Protein AF-A0A1X7T8E8-F1 (afdb_monomer_lite)

Radius of gyration: 12.52 Å; chains: 1; bounding box: 33×20×33 Å

Organism: Amphimedon queenslandica (NCBI:txid400682)

Foldseek 3Di:
DDDDDDPPPAPPDPDPVADFPPWDWDWDDDPPFAIKIKTAWGAGPVRDIDGDIDIDGPPDD

Structure (mmCIF, N/CA/C/O backbone):
data_AF-A0A1X7T8E8-F1
#
_entry.id   AF-A0A1X7T8E8-F1
#
loop_
_atom_site.group_PDB
_atom_site.id
_atom_site.type_symbol
_atom_site.label_atom_id
_atom_site.label_alt_id
_atom_site.label_comp_id
_atom_site.label_asym_id
_atom_site.label_entity_id
_atom_site.label_seq_id
_atom_site.pdbx_PDB_ins_code
_atom_site.Cartn_x
_atom_site.Cartn_y
_atom_site.Cartn_z
_atom_site.occupancy
_atom_site.B_iso_or_equiv
_atom_site.auth_seq_id
_atom_site.auth_comp_id
_atom_site.auth_asym_id
_atom_site.auth_atom_id
_atom_site.pdbx_PDB_model_num
ATOM 1 N N . ASN A 1 1 ? -18.143 3.779 -9.132 1.00 46.75 1 ASN A N 1
ATOM 2 C CA . ASN A 1 1 ? -17.470 4.976 -9.670 1.00 46.75 1 ASN A CA 1
ATOM 3 C C . ASN A 1 1 ? -16.108 5.078 -9.033 1.00 46.75 1 ASN A C 1
ATOM 5 O O . ASN A 1 1 ? -16.028 5.434 -7.869 1.00 46.75 1 ASN A O 1
ATOM 9 N N . TRP A 1 2 ? -15.076 4.658 -9.759 1.00 45.62 2 TRP A N 1
ATOM 10 C CA . TRP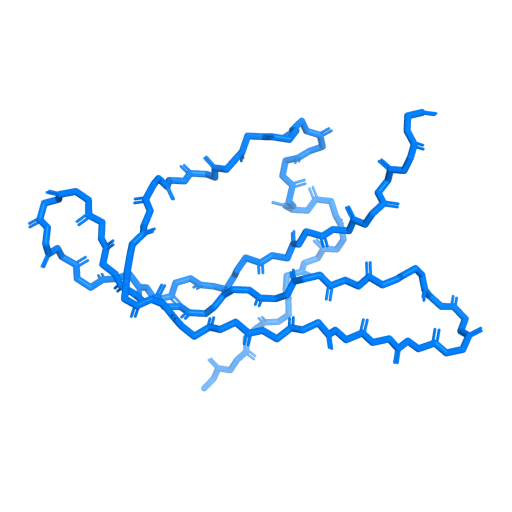 A 1 2 ? -13.686 4.863 -9.364 1.00 45.62 2 TRP A CA 1
ATOM 11 C C . TRP A 1 2 ? -13.196 6.119 -10.077 1.00 45.62 2 TRP A C 1
ATOM 13 O O . TRP A 1 2 ? -13.394 6.235 -11.285 1.00 45.62 2 TRP A O 1
ATOM 23 N N . GLU A 1 3 ? -12.592 7.047 -9.345 1.00 61.38 3 GLU A N 1
ATOM 24 C CA . GLU A 1 3 ? -11.927 8.213 -9.926 1.00 61.38 3 GLU A CA 1
ATOM 25 C C . GLU A 1 3 ? -10.415 8.037 -9.814 1.00 61.38 3 GLU A C 1
ATOM 27 O O . GLU A 1 3 ? -9.895 7.604 -8.786 1.00 61.38 3 GLU A O 1
ATOM 32 N N . ILE A 1 4 ? -9.712 8.354 -10.899 1.00 54.97 4 ILE A N 1
ATOM 33 C CA . ILE A 1 4 ? -8.252 8.361 -10.949 1.00 54.97 4 ILE A CA 1
ATOM 34 C C . ILE A 1 4 ? -7.790 9.710 -10.401 1.00 54.97 4 ILE A C 1
ATOM 36 O O . ILE A 1 4 ? -8.131 10.760 -10.952 1.00 54.97 4 ILE A O 1
ATOM 40 N N . LEU A 1 5 ? -7.011 9.689 -9.321 1.00 49.28 5 LEU A N 1
ATOM 41 C CA . LEU A 1 5 ? -6.388 10.898 -8.794 1.00 49.28 5 LEU A CA 1
ATOM 42 C C . LEU A 1 5 ? -5.320 11.397 -9.771 1.00 49.28 5 LEU A C 1
ATOM 44 O O . LEU A 1 5 ? -4.544 10.617 -10.325 1.00 49.28 5 LEU A O 1
ATOM 48 N N . LYS A 1 6 ? -5.289 12.713 -9.995 1.00 52.72 6 LYS A N 1
ATOM 49 C CA . LYS A 1 6 ? -4.298 13.334 -10.877 1.00 52.72 6 LYS A CA 1
ATOM 50 C C . LYS A 1 6 ? -2.893 13.196 -10.270 1.00 52.72 6 LYS A C 1
ATOM 52 O O . LYS A 1 6 ? -2.751 13.369 -9.057 1.00 52.72 6 LYS A O 1
ATOM 57 N N . PRO A 1 7 ? -1.856 12.952 -11.089 1.00 44.72 7 PRO A N 1
ATOM 58 C CA . PRO A 1 7 ? -0.467 13.004 -10.639 1.00 44.72 7 PRO A CA 1
ATOM 59 C C . PRO A 1 7 ? -0.182 14.338 -9.926 1.00 44.72 7 PRO A C 1
ATOM 61 O O . PRO A 1 7 ? -0.522 15.397 -10.455 1.00 44.72 7 PRO A O 1
ATOM 64 N N . GLY A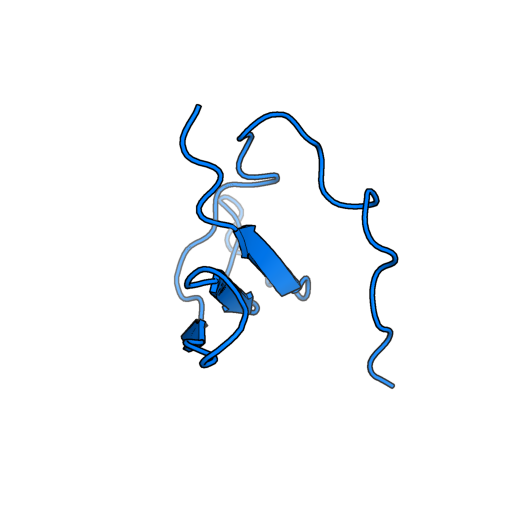 1 8 ? 0.371 14.286 -8.710 1.00 50.69 8 GLY A N 1
ATOM 65 C CA . GLY A 1 8 ? 0.602 15.460 -7.850 1.00 50.69 8 GLY A CA 1
ATOM 66 C C . GLY A 1 8 ? -0.523 15.803 -6.860 1.00 50.69 8 GLY A C 1
ATOM 67 O O . GLY A 1 8 ? -0.360 16.716 -6.057 1.00 50.69 8 GLY A O 1
ATOM 68 N N . ALA A 1 9 ? -1.648 15.075 -6.866 1.00 55.69 9 ALA A N 1
ATOM 69 C CA . ALA A 1 9 ? -2.651 15.148 -5.791 1.00 55.69 9 ALA A CA 1
ATOM 70 C C . ALA A 1 9 ? -2.220 14.394 -4.516 1.00 55.69 9 ALA A C 1
ATOM 72 O O . ALA A 1 9 ? -2.848 14.529 -3.467 1.00 55.69 9 ALA A O 1
ATOM 73 N N . ILE A 1 10 ? -1.163 13.589 -4.619 1.00 55.62 10 ILE A N 1
ATOM 74 C CA . ILE A 1 10 ? -0.531 12.901 -3.497 1.00 55.62 10 ILE A CA 1
ATOM 75 C C . ILE A 1 10 ? 0.521 13.865 -2.937 1.00 55.62 10 ILE A C 1
ATOM 77 O O . ILE A 1 10 ? 1.323 14.372 -3.726 1.00 55.62 10 ILE A O 1
ATOM 81 N N . PRO A 1 11 ? 0.516 14.175 -1.628 1.00 49.91 11 PRO A N 1
ATOM 82 C CA . PRO A 1 11 ? 1.504 15.077 -1.056 1.00 49.91 11 PRO A CA 1
ATOM 83 C C . PRO A 1 11 ? 2.911 14.549 -1.354 1.00 49.91 11 PRO A C 1
ATOM 85 O O . PRO A 1 11 ? 3.238 13.422 -1.001 1.00 49.91 11 PRO A O 1
ATOM 88 N N . ASN A 1 12 ? 3.731 15.385 -1.996 1.00 51.31 12 ASN A N 1
ATOM 89 C CA . ASN A 1 12 ? 5.140 15.136 -2.348 1.00 51.31 12 ASN A CA 1
ATOM 90 C C . ASN A 1 12 ? 6.068 14.970 -1.129 1.00 51.31 12 ASN A C 1
ATOM 92 O O . ASN A 1 12 ? 7.279 14.834 -1.266 1.00 51.31 12 ASN A O 1
ATOM 96 N N . GLU A 1 13 ? 5.514 15.012 0.074 1.00 49.31 13 GLU A N 1
ATOM 97 C CA . GLU A 1 13 ? 6.221 14.762 1.315 1.00 49.31 13 GLU A CA 1
ATOM 98 C C . GLU A 1 13 ? 5.635 13.471 1.863 1.00 49.31 13 GLU A C 1
ATOM 100 O O . GLU A 1 13 ? 4.416 13.404 2.000 1.00 49.31 13 GLU A O 1
ATOM 105 N N . GLY A 1 14 ? 6.479 12.466 2.129 1.00 51.16 14 GLY A N 1
ATOM 106 C CA . GLY A 1 14 ? 6.160 11.103 2.594 1.00 51.16 14 GLY A CA 1
ATOM 107 C C . GLY A 1 14 ? 5.394 11.001 3.922 1.00 51.16 14 GLY A C 1
ATOM 108 O O . GLY A 1 14 ? 5.733 10.219 4.807 1.00 51.16 14 GLY A O 1
ATOM 109 N N . LEU A 1 15 ? 4.342 11.787 4.064 1.00 53.34 15 LEU A N 1
ATOM 110 C CA . LEU A 1 15 ? 3.376 11.811 5.129 1.0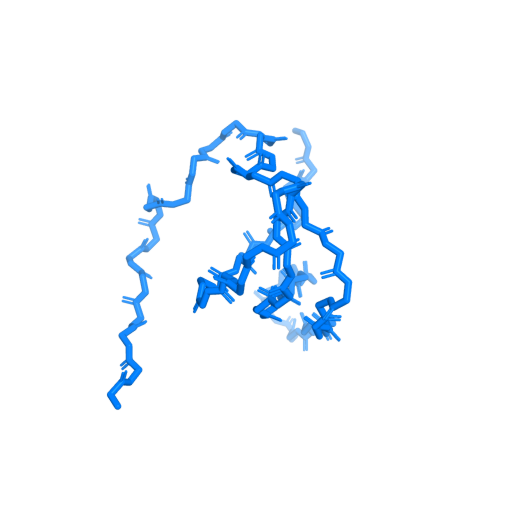0 53.34 15 LEU A CA 1
ATOM 111 C C . LEU A 1 15 ? 2.263 10.868 4.715 1.00 53.34 15 LEU A C 1
ATOM 113 O O . LEU A 1 15 ? 1.367 11.212 3.948 1.00 53.34 15 LEU A O 1
ATOM 117 N N . TRP A 1 16 ? 2.340 9.657 5.254 1.00 66.94 16 TRP A N 1
ATOM 118 C CA . TRP A 1 16 ? 1.185 8.791 5.434 1.00 66.94 16 TRP A CA 1
ATOM 119 C C . TRP A 1 16 ? -0.027 9.648 5.851 1.00 66.94 16 TRP A C 1
ATOM 121 O O . TRP A 1 16 ? -0.043 10.132 6.985 1.00 66.94 16 TRP A O 1
ATOM 131 N N . PRO A 1 17 ? -1.028 9.873 4.971 1.00 65.56 17 PRO A N 1
ATOM 132 C CA . PRO A 1 17 ? -2.026 10.921 5.204 1.00 65.56 17 PRO A CA 1
ATOM 133 C C . PRO A 1 17 ? -2.845 10.684 6.472 1.00 65.56 17 PRO A C 1
ATOM 135 O O . PRO A 1 17 ? -3.339 11.622 7.092 1.00 65.56 17 PRO A O 1
ATOM 138 N N . MET A 1 18 ? -2.987 9.414 6.867 1.00 72.81 18 MET A N 1
ATOM 139 C CA . MET A 1 18 ? -3.618 9.016 8.115 1.00 72.81 18 MET A CA 1
ATOM 140 C C . MET A 1 18 ? -3.229 7.581 8.474 1.00 72.81 18 MET A C 1
ATOM 142 O O . MET A 1 18 ? -3.307 6.688 7.624 1.00 72.81 18 MET A O 1
ATOM 146 N N . GLU A 1 19 ? -2.856 7.349 9.735 1.00 79.44 19 GLU A N 1
ATOM 147 C CA . GLU A 1 19 ? -2.639 6.000 10.266 1.00 79.44 19 GLU A CA 1
ATOM 148 C C . GLU A 1 19 ? -3.886 5.128 10.068 1.00 79.44 19 GLU A C 1
ATOM 150 O O . GLU A 1 19 ? -5.003 5.527 10.424 1.00 79.44 19 GLU A O 1
ATOM 155 N N . ARG A 1 20 ? -3.681 3.927 9.517 1.00 89.62 20 ARG A N 1
ATOM 156 C CA . ARG A 1 20 ? -4.736 2.945 9.253 1.00 89.62 20 ARG A CA 1
ATOM 157 C C . ARG A 1 20 ? -4.255 1.511 9.463 1.00 89.62 20 ARG A C 1
ATOM 159 O O . ARG A 1 20 ? -3.080 1.216 9.264 1.00 89.62 20 ARG A O 1
ATOM 166 N N . TYR A 1 21 ? -5.178 0.623 9.812 1.00 91.69 21 TYR A N 1
ATOM 167 C CA . TYR A 1 21 ? -4.965 -0.821 9.978 1.00 91.69 21 TYR A CA 1
ATOM 168 C C . TYR A 1 21 ? -6.086 -1.617 9.289 1.00 91.69 21 TYR A C 1
ATOM 170 O O . TYR A 1 21 ? -7.012 -1.016 8.746 1.00 91.69 21 TYR A O 1
ATOM 178 N N . ASP A 1 22 ? -5.980 -2.949 9.259 1.00 95.44 22 ASP A N 1
ATOM 179 C CA . ASP A 1 22 ? -6.920 -3.854 8.567 1.00 95.44 22 ASP A CA 1
ATOM 180 C C . ASP A 1 22 ? -7.168 -3.484 7.089 1.00 95.44 22 ASP A C 1
ATOM 182 O O . ASP A 1 22 ? -8.268 -3.651 6.563 1.00 95.44 22 ASP A O 1
ATOM 186 N N . HIS A 1 23 ? -6.159 -2.925 6.417 1.00 93.94 23 HIS A N 1
ATOM 187 C CA . HIS A 1 23 ? -6.242 -2.513 5.018 1.00 93.94 23 HIS A CA 1
ATOM 188 C C . HIS A 1 23 ? -5.835 -3.649 4.071 1.00 93.94 23 HIS A C 1
ATOM 190 O O . HIS A 1 23 ? -5.080 -4.547 4.446 1.00 93.94 23 HIS A O 1
ATOM 196 N N . ALA A 1 24 ? -6.289 -3.573 2.820 1.00 94.62 24 ALA A N 1
ATOM 197 C CA . ALA A 1 24 ? -5.745 -4.389 1.740 1.00 94.62 24 ALA A CA 1
ATOM 198 C C . ALA A 1 24 ? -4.569 -3.651 1.091 1.00 94.62 24 ALA A C 1
ATOM 200 O O . ALA A 1 24 ? -4.625 -2.432 0.913 1.00 94.62 24 ALA A O 1
ATOM 201 N N . SER A 1 25 ? -3.514 -4.370 0.719 1.00 92.31 25 SER A N 1
ATOM 202 C CA . SER A 1 25 ? -2.380 -3.780 0.012 1.00 92.31 25 SER A CA 1
ATOM 203 C C . SER A 1 25 ? -1.840 -4.691 -1.081 1.00 92.31 25 SER A C 1
ATOM 205 O O . SER A 1 25 ? -1.974 -5.915 -1.026 1.00 92.31 25 SER A O 1
ATOM 207 N N . ALA A 1 26 ? -1.252 -4.067 -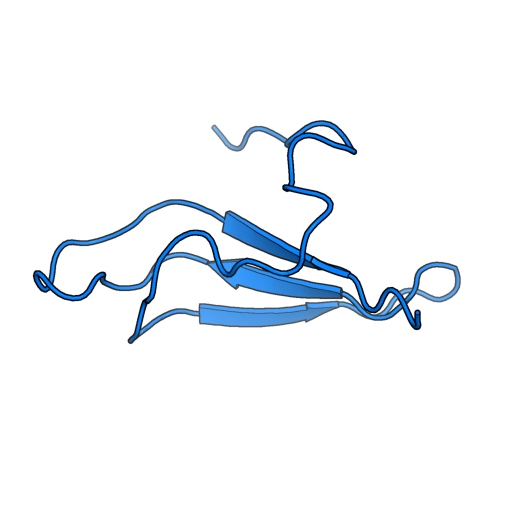2.097 1.00 92.25 26 ALA A N 1
ATOM 208 C CA . ALA A 1 26 ? -0.580 -4.747 -3.193 1.00 92.25 26 ALA A CA 1
ATOM 209 C C . ALA A 1 26 ? 0.601 -3.910 -3.687 1.00 92.25 26 ALA A C 1
ATOM 211 O O . ALA A 1 26 ? 0.522 -2.684 -3.742 1.00 92.25 26 ALA A O 1
ATOM 212 N N . ILE A 1 27 ? 1.679 -4.584 -4.080 1.00 90.25 27 ILE A N 1
ATOM 213 C CA . ILE A 1 27 ? 2.776 -3.961 -4.819 1.00 90.25 27 ILE A CA 1
ATOM 214 C C . ILE A 1 27 ? 2.530 -4.225 -6.298 1.00 90.25 27 ILE A C 1
ATOM 216 O O . ILE A 1 27 ? 2.370 -5.377 -6.708 1.00 90.25 27 ILE A O 1
ATOM 220 N N . ILE A 1 28 ? 2.496 -3.158 -7.087 1.00 87.88 28 ILE A N 1
ATOM 221 C CA . ILE A 1 28 ? 2.360 -3.224 -8.537 1.00 87.88 28 ILE A CA 1
ATOM 222 C C . ILE A 1 28 ? 3.722 -2.907 -9.143 1.00 87.88 28 ILE A C 1
ATOM 224 O O . ILE A 1 28 ? 4.248 -1.807 -8.978 1.00 87.88 28 ILE A O 1
ATOM 228 N N . ASN A 1 29 ? 4.273 -3.892 -9.848 1.00 85.31 29 ASN A N 1
ATOM 229 C CA . ASN A 1 29 ? 5.506 -3.761 -10.612 1.00 85.31 29 ASN A CA 1
ATOM 230 C C . ASN A 1 29 ? 5.141 -3.688 -12.095 1.00 85.31 29 ASN A C 1
ATOM 232 O O . ASN A 1 29 ? 4.400 -4.541 -12.585 1.00 85.31 29 ASN A O 1
ATOM 236 N N . GLY A 1 30 ? 5.655 -2.683 -12.798 1.00 81.50 30 GLY A N 1
ATOM 237 C CA . GLY A 1 30 ? 5.532 -2.565 -14.247 1.00 81.50 30 GLY A CA 1
ATOM 238 C C . GLY A 1 30 ? 6.905 -2.353 -14.871 1.00 81.50 30 GLY A C 1
ATOM 239 O O . GLY A 1 30 ? 7.756 -1.705 -14.272 1.00 81.50 30 GLY A O 1
ATOM 240 N N . ASP A 1 31 ? 7.119 -2.862 -16.082 1.00 75.81 31 ASP A N 1
ATOM 241 C CA . ASP A 1 31 ? 8.433 -2.842 -16.749 1.00 75.81 31 ASP A CA 1
ATOM 242 C C . ASP A 1 31 ? 9.001 -1.429 -16.995 1.00 75.81 31 ASP A C 1
ATOM 244 O O . ASP A 1 31 ? 10.187 -1.271 -17.268 1.00 75.81 31 ASP A O 1
ATOM 248 N N . SER A 1 32 ? 8.171 -0.384 -16.927 1.00 70.44 32 SER A N 1
ATOM 249 C CA . SER A 1 32 ? 8.560 1.013 -17.191 1.00 70.44 32 SER A CA 1
ATOM 250 C C . SER A 1 32 ? 8.230 1.971 -16.044 1.00 70.44 32 SER A C 1
ATOM 252 O O . SER A 1 32 ? 8.320 3.186 -16.214 1.00 70.44 32 SER A O 1
ATOM 254 N N . THR A 1 33 ? 7.832 1.447 -14.885 1.00 72.31 33 THR A N 1
ATOM 255 C CA . THR A 1 33 ? 7.467 2.247 -13.710 1.00 72.31 33 THR A CA 1
ATOM 256 C C . THR A 1 33 ? 8.098 1.650 -12.469 1.00 72.31 33 THR A C 1
ATOM 258 O O . THR A 1 33 ? 8.072 0.433 -12.287 1.00 72.31 33 THR A O 1
ATOM 261 N N . SER A 1 34 ? 8.606 2.497 -11.580 1.00 81.56 34 SER A N 1
ATOM 262 C CA . SER A 1 34 ? 9.071 2.040 -10.276 1.00 81.56 34 SER A CA 1
ATOM 263 C C . SER A 1 34 ? 7.968 1.264 -9.536 1.00 81.56 34 SER A C 1
ATOM 265 O O . SER A 1 34 ? 6.788 1.622 -9.659 1.00 81.56 34 SER A O 1
ATOM 267 N N . PRO A 1 35 ? 8.323 0.212 -8.772 1.00 85.50 35 PRO A N 1
ATOM 268 C CA . PRO A 1 35 ? 7.387 -0.479 -7.896 1.00 85.50 35 PRO A CA 1
ATOM 269 C C . PRO A 1 35 ? 6.547 0.508 -7.095 1.00 85.50 35 PRO A C 1
ATOM 271 O O . PRO A 1 35 ? 7.074 1.439 -6.482 1.00 85.50 35 PRO A O 1
ATOM 274 N N . THR A 1 36 ? 5.236 0.307 -7.112 1.00 86.69 36 THR A N 1
ATOM 275 C CA . THR A 1 36 ? 4.298 1.195 -6.430 1.00 86.69 36 THR A CA 1
ATOM 276 C C . THR A 1 36 ? 3.463 0.393 -5.444 1.00 86.69 36 THR A C 1
ATOM 278 O O . THR A 1 36 ? 2.858 -0.618 -5.808 1.00 86.69 36 THR A O 1
ATOM 281 N N . LEU A 1 37 ? 3.427 0.830 -4.187 1.00 86.94 37 LEU A N 1
ATOM 282 C CA . LEU A 1 37 ? 2.569 0.244 -3.163 1.00 86.94 37 LEU A CA 1
ATOM 283 C C . LEU A 1 37 ? 1.198 0.920 -3.206 1.00 86.94 37 LEU A C 1
ATOM 285 O O . LEU A 1 37 ? 1.078 2.131 -3.026 1.00 86.94 37 LEU A O 1
ATOM 289 N N . VAL A 1 38 ? 0.160 0.114 -3.392 1.00 87.88 38 VAL A N 1
ATOM 290 C CA . VAL A 1 38 ? -1.238 0.527 -3.295 1.00 87.88 38 VAL A CA 1
ATOM 291 C C . VAL A 1 38 ? -1.792 0.050 -1.957 1.00 87.88 38 VAL A C 1
ATOM 293 O O . VAL A 1 38 ? -1.662 -1.129 -1.619 1.00 87.88 38 VAL A O 1
ATOM 296 N N . VAL A 1 39 ? -2.437 0.943 -1.209 1.00 90.81 39 VAL A N 1
ATOM 297 C CA . VAL A 1 39 ? -3.152 0.629 0.036 1.00 90.81 39 VAL A CA 1
ATOM 298 C C . VAL A 1 39 ? -4.611 1.051 -0.103 1.00 90.81 39 VAL A C 1
ATOM 300 O O . VAL A 1 39 ? -4.897 2.217 -0.366 1.00 90.81 39 VAL A O 1
ATOM 303 N N . ILE A 1 40 ? -5.541 0.114 0.088 1.00 92.50 40 ILE A N 1
ATOM 304 C CA . ILE A 1 40 ? -6.980 0.332 -0.090 1.00 92.50 40 ILE A CA 1
ATOM 305 C C . ILE A 1 40 ? -7.715 0.054 1.218 1.00 92.50 40 ILE A C 1
ATOM 307 O O . ILE A 1 40 ? -7.617 -1.032 1.798 1.00 92.50 40 ILE A O 1
ATOM 311 N N . GLY A 1 41 ? -8.517 1.032 1.636 1.00 91.69 41 GLY A N 1
ATOM 312 C CA . GLY A 1 41 ? -9.448 0.886 2.747 1.00 91.69 41 GLY A CA 1
ATOM 313 C C . GLY A 1 41 ? -8.772 0.694 4.107 1.00 91.69 41 GLY A C 1
ATOM 314 O O . GLY A 1 41 ? -7.704 1.249 4.371 1.00 91.69 41 GLY A O 1
ATOM 315 N N . GLY A 1 42 ? -9.428 -0.075 4.979 1.00 93.94 42 GLY A N 1
ATOM 316 C CA . GLY A 1 42 ? -9.024 -0.315 6.364 1.00 93.94 42 GLY A CA 1
ATOM 317 C C . GLY A 1 42 ? -9.799 0.534 7.367 1.00 93.94 42 GLY A C 1
ATOM 318 O O . GLY A 1 42 ? -10.917 0.990 7.104 1.00 93.94 42 GLY A O 1
ATOM 319 N N . LYS A 1 43 ? -9.205 0.741 8.541 1.00 94.69 43 LYS A N 1
ATOM 320 C CA . LYS A 1 43 ? -9.769 1.550 9.623 1.00 94.69 43 LYS A CA 1
ATOM 321 C C . LYS A 1 43 ? -8.763 2.539 10.177 1.00 94.69 43 LYS A C 1
ATOM 323 O O . LYS A 1 43 ? -7.585 2.221 10.291 1.00 94.69 43 LYS A O 1
ATOM 328 N N . ASN A 1 44 ? -9.238 3.715 10.570 1.00 91.38 44 ASN A N 1
ATOM 329 C CA . ASN A 1 44 ? -8.426 4.705 11.278 1.00 91.38 44 ASN A CA 1
ATOM 330 C C . ASN A 1 44 ? -8.340 4.398 12.790 1.00 91.38 44 ASN A C 1
ATOM 332 O O . ASN A 1 44 ? -9.020 3.509 13.298 1.00 91.38 44 ASN A O 1
ATOM 336 N N . LYS A 1 45 ? -7.569 5.190 13.550 1.00 90.94 45 LYS A N 1
ATOM 337 C CA . LYS A 1 45 ? -7.432 5.047 15.020 1.00 90.94 45 LYS A CA 1
ATOM 338 C C . LYS A 1 45 ? -8.742 5.070 15.810 1.00 90.94 45 LYS A C 1
ATOM 340 O O . LYS A 1 45 ? -8.793 4.570 16.928 1.00 90.94 45 LYS A O 1
ATOM 345 N N . LYS A 1 46 ? -9.793 5.679 15.259 1.00 94.50 46 LYS A N 1
ATOM 346 C CA . LYS A 1 46 ? -11.128 5.729 15.868 1.00 94.50 46 LYS A CA 1
ATOM 347 C C . LYS A 1 46 ? -11.971 4.502 15.496 1.00 94.50 46 LYS A C 1
ATOM 349 O O . LYS A 1 46 ? -13.172 4.502 15.744 1.00 94.50 46 LYS A O 1
ATOM 354 N N . ASN A 1 47 ? -11.358 3.479 14.893 1.00 94.06 47 ASN A N 1
ATOM 355 C CA . ASN A 1 47 ? -11.995 2.263 14.387 1.00 94.06 47 ASN A CA 1
ATOM 356 C C . ASN A 1 47 ? -13.073 2.550 13.321 1.00 94.06 47 ASN A C 1
ATOM 358 O O . ASN A 1 47 ? -13.983 1.747 13.119 1.00 94.06 47 ASN A O 1
ATOM 362 N N . GLN A 1 48 ? -12.979 3.697 12.638 1.00 95.62 48 GLN A N 1
ATOM 363 C CA . GLN A 1 48 ? -13.889 4.077 11.558 1.00 95.62 48 GLN A CA 1
ATOM 364 C C . GLN A 1 48 ? -13.338 3.578 10.226 1.00 95.62 48 GLN A C 1
ATOM 366 O O . GLN A 1 48 ? -12.134 3.679 9.987 1.00 95.62 48 GLN A O 1
ATOM 371 N N . LEU A 1 49 ? -14.225 3.068 9.369 1.00 94.56 49 LEU A N 1
ATOM 372 C CA . LEU A 1 49 ? -13.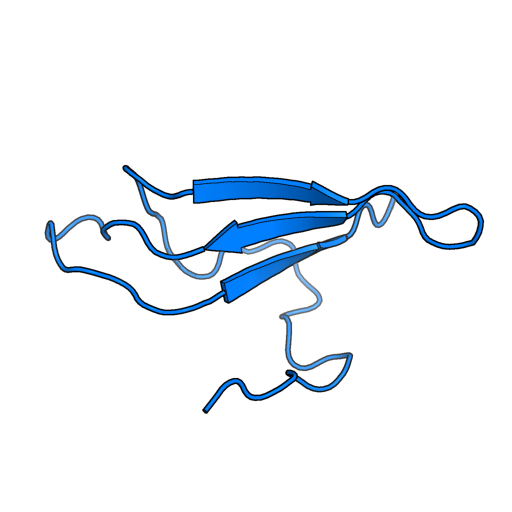872 2.657 8.013 1.00 94.56 49 LEU A CA 1
ATOM 373 C C . LEU A 1 49 ? -13.355 3.859 7.223 1.00 94.56 49 LEU A C 1
ATOM 375 O O . LEU A 1 49 ? -13.985 4.917 7.217 1.00 94.56 49 LEU A O 1
ATOM 379 N N . VAL A 1 50 ? -12.232 3.663 6.546 1.00 89.44 50 VAL A N 1
ATOM 380 C CA . VAL A 1 50 ? -11.694 4.605 5.565 1.00 89.44 50 VAL A CA 1
ATOM 381 C C . VAL A 1 50 ? -11.863 4.005 4.175 1.00 89.44 50 VAL A C 1
ATOM 383 O O . VAL A 1 50 ? -11.780 2.788 4.009 1.00 89.44 50 VAL A O 1
ATOM 386 N N . ASN A 1 51 ? -12.154 4.837 3.181 1.00 87.25 51 ASN A N 1
ATOM 387 C CA . ASN A 1 51 ? -12.460 4.394 1.816 1.00 87.25 51 ASN A CA 1
ATOM 388 C C . ASN A 1 51 ? -11.481 4.949 0.775 1.00 87.25 51 ASN A C 1
ATOM 390 O O . ASN A 1 51 ? -11.666 4.714 -0.419 1.00 87.25 51 ASN A O 1
ATOM 394 N N . GLU A 1 52 ? -10.444 5.666 1.211 1.00 85.69 52 GLU A N 1
ATOM 395 C CA . GLU A 1 52 ? -9.440 6.192 0.295 1.00 85.69 52 GLU A CA 1
ATOM 396 C C . GLU A 1 52 ? -8.513 5.082 -0.222 1.00 85.69 52 GLU A C 1
ATOM 398 O O . GLU A 1 52 ? -8.278 4.060 0.437 1.00 85.69 52 GLU A O 1
ATOM 403 N N . CYS A 1 53 ? -7.954 5.333 -1.404 1.00 86.75 53 CYS A N 1
ATOM 404 C CA . CYS A 1 53 ? -6.849 4.584 -1.981 1.00 86.75 53 CYS A CA 1
ATOM 405 C C . CYS A 1 53 ? -5.585 5.437 -1.858 1.00 86.75 53 CYS A C 1
ATOM 407 O O . CYS A 1 53 ? -5.571 6.587 -2.302 1.00 86.75 53 CYS A O 1
ATOM 409 N N . LEU A 1 54 ? -4.546 4.885 -1.239 1.00 85.38 54 LEU A N 1
ATOM 410 C CA . LEU A 1 54 ? -3.242 5.523 -1.115 1.00 85.38 54 LEU A C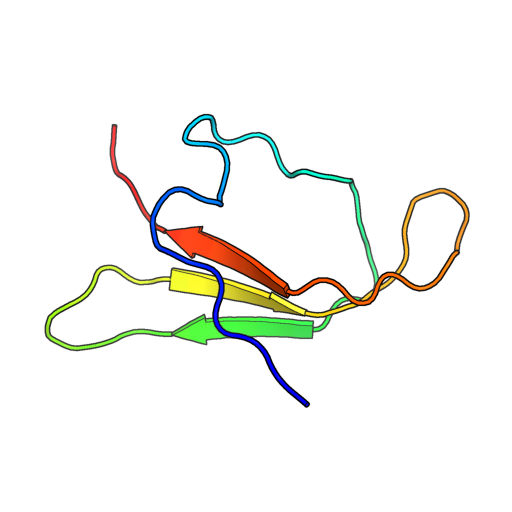A 1
ATOM 411 C C . LEU A 1 54 ? -2.257 4.861 -2.070 1.00 85.38 54 LEU A C 1
ATOM 413 O O . LEU A 1 54 ? -2.229 3.635 -2.198 1.00 85.38 54 LEU A O 1
ATOM 417 N N . LEU A 1 55 ? -1.438 5.690 -2.704 1.00 85.31 55 LEU A N 1
ATOM 418 C CA . LEU A 1 55 ? -0.401 5.280 -3.633 1.00 85.31 55 LEU A CA 1
ATOM 419 C C . LEU A 1 55 ? 0.938 5.788 -3.103 1.00 85.31 55 LEU A C 1
ATOM 421 O O . LEU A 1 55 ? 1.080 6.985 -2.862 1.00 85.31 55 LEU A O 1
ATOM 425 N N . PHE A 1 56 ? 1.890 4.881 -2.918 1.00 80.25 56 PHE A N 1
ATOM 426 C CA . PHE A 1 56 ? 3.253 5.204 -2.516 1.00 80.25 56 PHE A CA 1
ATOM 427 C C . PHE A 1 56 ? 4.191 4.753 -3.627 1.00 80.25 56 PHE A C 1
ATOM 429 O O . PHE A 1 56 ? 4.351 3.551 -3.864 1.00 80.25 56 PHE A O 1
ATOM 436 N N . ASP A 1 57 ? 4.774 5.717 -4.326 1.00 78.50 57 ASP A N 1
ATOM 437 C CA . ASP A 1 57 ? 5.837 5.471 -5.284 1.00 78.50 57 ASP A CA 1
ATOM 438 C C . ASP A 1 57 ? 7.176 5.334 -4.551 1.00 78.50 57 ASP A C 1
ATOM 440 O O . ASP A 1 57 ? 7.432 5.946 -3.512 1.00 78.50 57 ASP A O 1
ATOM 444 N N . SER A 1 58 ? 8.057 4.479 -5.069 1.00 67.56 58 SER A N 1
ATOM 445 C CA . SER A 1 58 ? 9.428 4.420 -4.576 1.00 67.56 58 SER A CA 1
ATOM 446 C C . SER A 1 58 ? 10.226 5.587 -5.170 1.00 67.56 58 SER A C 1
ATOM 448 O O . SER A 1 58 ? 11.051 5.388 -6.066 1.00 67.56 58 SER A O 1
ATOM 450 N N . ILE A 1 59 ? 9.974 6.820 -4.727 1.00 59.56 59 ILE A N 1
ATOM 451 C CA . ILE A 1 59 ? 10.932 7.900 -4.979 1.00 59.56 59 ILE A CA 1
ATOM 452 C C . ILE A 1 59 ? 12.130 7.631 -4.069 1.00 59.56 59 ILE A C 1
ATOM 454 O O . ILE A 1 59 ? 12.089 7.850 -2.860 1.00 59.56 59 ILE A O 1
ATOM 458 N N . THR A 1 60 ? 13.200 7.088 -4.643 1.00 54.09 60 THR A N 1
ATOM 459 C CA . THR A 1 60 ? 14.529 7.201 -4.043 1.00 54.09 60 THR A CA 1
ATOM 460 C C . THR A 1 60 ? 14.949 8.670 -4.118 1.00 54.09 60 THR A C 1
ATOM 462 O O . THR A 1 60 ? 14.951 9.222 -5.215 1.00 54.09 60 THR A O 1
ATOM 465 N N . THR A 1 61 ? 15.229 9.240 -2.941 1.00 51.19 61 THR A N 1
ATOM 466 C CA . THR A 1 61 ? 15.666 10.607 -2.589 1.00 51.19 61 THR A CA 1
ATOM 467 C C . THR A 1 61 ? 16.339 11.436 -3.677 1.00 51.19 61 THR A C 1
ATOM 469 O O . THR A 1 61 ? 17.289 10.926 -4.312 1.00 51.19 61 THR A O 1
#

Sequence (61 aa):
NWEILKPGAIPNEGLWPMERYDHASAIINGDSTSPTLVVIGGKNKKNQLVNECLLFDSITT

pLDDT: mean 75.98, std 17.14, range [44.72, 95.62]

Secondary structure (DSSP, 8-state):
---PPPTT-S-SS---SS-EES-EEEEEEETTEEEEEEEE--EETTS-B---EEEEE----